Protein AF-A0A6M3IZA7-F1 (afdb_monomer_lite)

Foldseek 3Di:
DQDDPVQLVQFVQCPPCCQCCVDPVRRNHRPLRRPKDWAKKWKAFQPFDLQEPVRTDIDIDIPRGDDDDRMDIGNDRPPNHPPPPPPD

pLDDT: mean 78.23, std 13.2, range [48.28, 95.06]

Secondary structure (DSSP, 8-state):
-BPPGGGGGGBGGGGGGTTTT--TT---S-HHHHT-BEEEEEEEETTS-TT-GGG-EEEEEETTB---SSEEEESS--GGGS------

Organism: NCBI:txid1070528

Structure (mmCIF, N/CA/C/O backbone):
data_AF-A0A6M3IZA7-F1
#
_entry.id   AF-A0A6M3IZA7-F1
#
loop_
_atom_site.group_PDB
_atom_site.id
_atom_site.type_symbol
_atom_site.label_atom_id
_atom_site.label_alt_id
_atom_site.label_comp_id
_atom_site.label_asym_id
_atom_site.label_entity_id
_atom_site.label_seq_id
_atom_site.pdbx_PDB_ins_code
_atom_site.Cartn_x
_atom_site.Cartn_y
_atom_site.Cartn_z
_atom_site.occupancy
_atom_site.B_iso_or_equiv
_atom_site.auth_seq_id
_atom_site.auth_comp_id
_atom_site.auth_asym_id
_atom_site.auth_atom_id
_atom_site.pdbx_PDB_model_num
ATOM 1 N N . MET A 1 1 ? -2.473 -15.096 4.847 1.00 56.09 1 MET A N 1
ATOM 2 C CA . MET A 1 1 ? -2.342 -14.627 6.246 1.00 56.09 1 MET A CA 1
ATOM 3 C C . MET A 1 1 ? -3.398 -13.567 6.510 1.00 56.09 1 MET A C 1
ATOM 5 O O . MET A 1 1 ? -3.579 -12.700 5.659 1.00 56.09 1 MET A O 1
ATOM 9 N N . ARG A 1 2 ? -4.104 -13.680 7.640 1.00 64.88 2 ARG A N 1
ATOM 10 C CA . ARG A 1 2 ? -5.076 -12.686 8.121 1.00 64.88 2 ARG A CA 1
ATOM 11 C C . ARG A 1 2 ? -4.323 -11.454 8.650 1.00 64.88 2 ARG A C 1
ATOM 13 O O . ARG A 1 2 ? -3.176 -11.586 9.077 1.00 64.88 2 ARG A O 1
ATOM 20 N N . MET A 1 3 ? -4.929 -10.276 8.548 1.00 71.88 3 MET A N 1
ATOM 21 C CA . MET A 1 3 ? -4.331 -8.999 8.958 1.00 71.88 3 MET A CA 1
ATOM 22 C C . MET A 1 3 ? -4.108 -8.912 10.475 1.00 71.88 3 MET A C 1
ATOM 24 O O . MET A 1 3 ? -4.859 -9.509 11.244 1.00 71.88 3 MET A O 1
ATOM 28 N N . LYS A 1 4 ? -3.096 -8.144 10.902 1.00 73.44 4 LYS A N 1
ATOM 29 C CA . LYS A 1 4 ? -2.851 -7.816 12.318 1.00 73.44 4 LYS A CA 1
ATOM 30 C C . LYS A 1 4 ? -3.573 -6.529 12.717 1.00 73.44 4 LYS A C 1
ATOM 32 O O . LYS A 1 4 ? -3.770 -5.636 11.898 1.00 73.44 4 LYS A O 1
ATOM 37 N N . GLU A 1 5 ? -3.919 -6.411 13.993 1.00 71.50 5 GLU A N 1
ATOM 38 C CA . GLU A 1 5 ? -4.703 -5.298 14.546 1.00 71.50 5 GLU A CA 1
ATOM 39 C C . GLU A 1 5 ? -4.051 -3.917 14.353 1.00 71.50 5 GLU A C 1
ATOM 41 O O . GLU A 1 5 ? -4.717 -2.960 13.965 1.00 71.50 5 GLU A O 1
ATOM 46 N N . ASN A 1 6 ? -2.725 -3.827 14.469 1.00 73.62 6 ASN A N 1
ATOM 47 C CA . ASN A 1 6 ? -1.966 -2.594 14.225 1.00 73.62 6 ASN A CA 1
ATOM 48 C C . ASN A 1 6 ? -1.966 -2.118 12.754 1.00 73.62 6 ASN A C 1
ATOM 50 O O . ASN A 1 6 ? -1.453 -1.040 12.446 1.00 73.62 6 ASN A O 1
ATOM 54 N N . GLN A 1 7 ? -2.534 -2.901 11.834 1.00 74.19 7 GLN A N 1
ATOM 55 C CA . GLN A 1 7 ? -2.639 -2.565 10.415 1.00 74.19 7 GLN A CA 1
ATOM 56 C C . GLN A 1 7 ? -4.013 -1.986 10.036 1.00 74.19 7 GLN A C 1
ATOM 58 O O . GLN A 1 7 ? -4.183 -1.571 8.888 1.00 74.19 7 GLN A O 1
ATOM 63 N N . LYS A 1 8 ? -4.970 -1.918 10.978 1.00 72.69 8 LYS A N 1
ATOM 64 C CA . LYS A 1 8 ? -6.316 -1.341 10.777 1.00 72.69 8 LYS A CA 1
ATOM 65 C C . LYS A 1 8 ? -6.265 0.088 10.216 1.00 72.69 8 LYS A C 1
ATOM 67 O O . LYS A 1 8 ? -7.026 0.426 9.316 1.00 72.69 8 LYS A O 1
ATOM 72 N N . GLN A 1 9 ? -5.310 0.892 10.685 1.00 73.12 9 GLN A N 1
ATOM 73 C CA . GLN A 1 9 ? -5.094 2.285 10.264 1.00 73.12 9 GLN A CA 1
ATOM 74 C C . GLN A 1 9 ? -4.802 2.467 8.767 1.00 73.12 9 GLN A C 1
ATOM 76 O O . GLN A 1 9 ? -5.004 3.549 8.224 1.00 73.12 9 GLN A O 1
ATOM 81 N N . TYR A 1 10 ? -4.327 1.423 8.082 1.00 77.44 10 TYR A N 1
ATOM 82 C CA . TYR A 1 10 ? -3.971 1.521 6.671 1.00 77.44 10 TYR A CA 1
ATOM 83 C C . TYR A 1 10 ? -5.156 1.338 5.730 1.00 77.44 10 TYR A C 1
ATOM 85 O O . TYR A 1 10 ? -4.954 1.363 4.521 1.00 77.44 10 TYR A O 1
ATOM 93 N N . CYS A 1 11 ? -6.363 1.128 6.250 1.00 77.94 11 CYS A N 1
ATOM 94 C CA . CYS A 1 11 ? -7.549 0.903 5.444 1.00 77.94 11 CYS A CA 1
ATOM 95 C C . CYS A 1 11 ? -8.510 2.082 5.594 1.00 77.94 11 CYS A C 1
ATOM 97 O O . CYS A 1 11 ? -9.125 2.261 6.639 1.00 77.94 11 CYS A O 1
ATOM 99 N N . ALA A 1 12 ? -8.622 2.915 4.550 1.00 61.62 12 ALA A N 1
ATOM 100 C CA . ALA A 1 12 ? -9.303 4.217 4.610 1.00 61.62 12 ALA A CA 1
ATOM 101 C C . ALA A 1 12 ? -10.802 4.156 4.958 1.00 61.62 12 ALA A C 1
ATOM 103 O O . ALA A 1 12 ? -11.346 5.154 5.422 1.00 61.62 12 ALA A O 1
ATOM 104 N N . GLY A 1 13 ? -11.455 2.996 4.813 1.00 58.00 13 GLY A N 1
ATOM 105 C CA . GLY A 1 13 ? -12.826 2.769 5.297 1.00 58.00 13 GLY A CA 1
ATOM 106 C C . GLY A 1 13 ? -12.946 2.656 6.822 1.00 58.00 13 GLY A C 1
ATOM 107 O O . GLY A 1 13 ? -14.048 2.619 7.354 1.00 58.00 13 GLY A O 1
ATOM 108 N N . CYS A 1 14 ? -11.816 2.614 7.528 1.00 62.31 14 CYS A N 1
ATOM 109 C CA . CYS A 1 14 ? -11.724 2.498 8.979 1.00 62.31 14 CYS A CA 1
ATOM 110 C C . CYS A 1 14 ? -11.227 3.809 9.619 1.00 62.31 14 CYS A C 1
ATOM 112 O O . CYS A 1 14 ? -10.652 3.790 10.710 1.00 62.31 14 CYS A O 1
ATOM 114 N N . ARG A 1 15 ? -11.372 4.945 8.914 1.00 52.44 15 ARG A N 1
ATOM 115 C CA . ARG A 1 15 ? -10.959 6.266 9.407 1.00 52.44 15 ARG A CA 1
ATOM 116 C C . ARG A 1 15 ? -11.639 6.543 10.758 1.00 52.44 15 ARG A C 1
ATOM 118 O O . ARG A 1 15 ? -12.852 6.429 10.869 1.00 52.44 15 ARG A O 1
ATOM 125 N N . GLN A 1 16 ? -10.828 6.937 11.743 1.00 53.34 16 GLN A N 1
ATOM 126 C CA . GLN A 1 16 ? -11.244 7.471 13.051 1.00 53.34 16 GLN A CA 1
ATOM 127 C C . GLN A 1 16 ? -11.875 6.493 14.051 1.00 53.34 16 GLN A C 1
ATOM 129 O O . GLN A 1 16 ? -12.702 6.915 14.847 1.00 53.34 16 GLN A O 1
ATOM 134 N N . ASP A 1 17 ? -11.509 5.209 14.041 1.00 56.03 17 ASP A N 1
ATOM 135 C CA . ASP A 1 17 ? 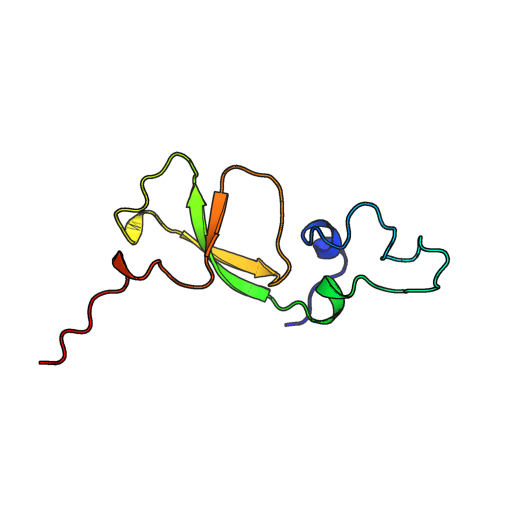-11.961 4.233 15.059 1.00 56.03 17 ASP A CA 1
ATOM 136 C C . ASP A 1 17 ? -13.486 3.989 15.104 1.00 56.03 17 ASP A C 1
ATOM 138 O O . ASP A 1 17 ? -13.953 3.073 15.772 1.00 56.03 17 ASP A O 1
ATOM 142 N N . TYR A 1 18 ? -14.271 4.735 14.316 1.00 62.75 18 TYR A N 1
ATOM 143 C CA . TYR A 1 18 ? -15.727 4.662 14.270 1.00 62.75 18 TYR A CA 1
ATOM 144 C C . TYR A 1 18 ? -16.183 3.218 14.056 1.00 62.75 18 TYR A C 1
ATOM 146 O O . TYR A 1 18 ? -16.881 2.647 14.883 1.00 62.75 18 TYR A O 1
ATOM 154 N N . TYR A 1 19 ? -15.687 2.549 13.015 1.00 65.12 19 TYR A N 1
ATOM 155 C CA . TYR A 1 19 ? -16.010 1.140 12.753 1.00 65.12 19 TYR A CA 1
ATOM 156 C C . TYR A 1 19 ? -15.157 0.129 13.542 1.00 65.12 19 TYR A C 1
ATOM 158 O O . TYR A 1 19 ? -15.289 -1.073 13.336 1.00 65.12 19 TYR A O 1
ATOM 166 N N . ASN A 1 20 ? -14.295 0.592 14.444 1.00 60.44 20 ASN A N 1
ATOM 167 C CA . ASN A 1 20 ? -13.472 -0.223 15.334 1.00 60.44 20 ASN A CA 1
ATOM 168 C C . ASN A 1 20 ? -13.904 0.040 16.790 1.00 60.44 20 ASN A C 1
ATOM 170 O O . ASN A 1 20 ? -13.123 0.527 17.592 1.00 60.44 20 ASN A O 1
ATOM 174 N N . HIS A 1 21 ? -15.146 -0.316 17.132 1.00 62.62 21 HIS A N 1
ATOM 175 C CA . HIS A 1 21 ? -15.742 -0.199 18.479 1.00 62.62 21 HIS A CA 1
ATOM 176 C C . HIS A 1 21 ? -16.311 1.173 18.890 1.00 62.62 21 HIS A C 1
ATOM 178 O O . HIS A 1 21 ? -16.973 1.232 19.924 1.00 62.62 21 HIS A O 1
ATOM 184 N N . ALA A 1 22 ? -16.158 2.236 18.092 1.00 63.69 22 ALA A N 1
ATOM 185 C CA . ALA A 1 22 ? -16.657 3.578 18.429 1.00 63.69 22 ALA A CA 1
ATOM 186 C C . ALA A 1 22 ? -17.916 4.022 17.644 1.00 63.69 22 ALA A C 1
ATOM 188 O O . ALA A 1 22 ? -18.164 5.220 17.505 1.00 63.69 22 ALA A O 1
ATOM 189 N N . ASN A 1 23 ? -18.722 3.085 17.123 1.00 70.81 23 ASN A N 1
ATOM 190 C CA . ASN A 1 23 ? -19.973 3.399 16.418 1.00 70.81 23 ASN A CA 1
ATOM 191 C C . ASN A 1 23 ? -21.214 3.004 17.240 1.00 70.81 23 ASN A C 1
ATOM 193 O O . ASN A 1 23 ? -21.217 1.945 17.875 1.00 70.81 23 ASN A O 1
ATOM 197 N N . PRO A 1 24 ? -22.296 3.805 17.193 1.00 73.31 24 PRO A N 1
ATOM 198 C CA . PRO A 1 24 ? -23.552 3.509 17.886 1.00 73.31 24 PRO A CA 1
ATOM 199 C C . PRO A 1 24 ? -24.311 2.289 17.327 1.00 73.31 24 PRO A C 1
ATOM 201 O O . PRO A 1 24 ? -25.252 1.818 17.955 1.00 73.31 24 PRO A O 1
ATOM 204 N N . GLN A 1 25 ? -23.917 1.755 16.168 1.00 76.38 25 GLN A N 1
ATOM 205 C CA . GLN A 1 25 ? -24.540 0.603 15.506 1.00 76.38 25 GLN A CA 1
ATOM 206 C C . GLN A 1 25 ? -24.007 -0.754 16.013 1.00 76.38 25 GLN A C 1
ATOM 208 O O . GLN A 1 25 ? -24.463 -1.800 15.551 1.00 76.38 25 GLN A O 1
ATOM 213 N N . GLY A 1 26 ? -23.040 -0.770 16.941 1.00 69.56 26 GLY A N 1
ATOM 214 C CA . GLY A 1 26 ? -22.491 -1.999 17.532 1.00 69.56 26 GLY A CA 1
ATOM 215 C C . GLY A 1 26 ? -21.553 -2.797 16.615 1.00 69.56 26 GLY A C 1
ATOM 216 O O . GLY A 1 26 ? -21.252 -3.963 16.890 1.00 69.56 26 GLY A O 1
ATOM 217 N N . VAL A 1 27 ? -21.066 -2.200 15.523 1.00 71.25 27 VAL A N 1
ATOM 218 C CA . VAL A 1 27 ? -20.127 -2.850 14.598 1.00 71.25 27 VAL A CA 1
ATOM 219 C C . VAL A 1 27 ? -18.749 -2.942 15.258 1.00 71.25 27 VAL A C 1
ATOM 221 O O . VAL A 1 27 ? -18.108 -1.932 15.544 1.00 71.25 27 VAL A O 1
ATOM 224 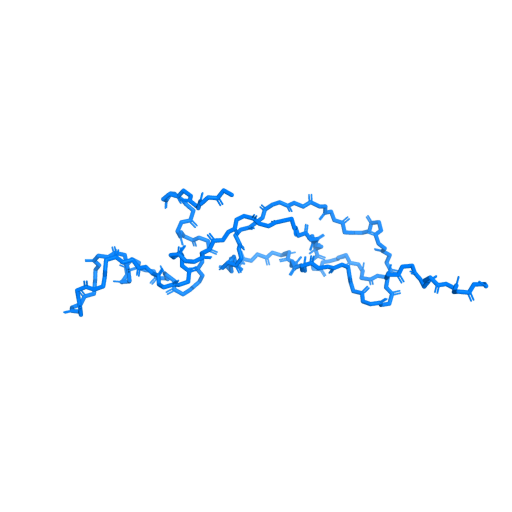N N . LYS A 1 28 ? -18.285 -4.171 15.508 1.00 67.88 28 LYS A N 1
ATOM 225 C CA . LYS A 1 28 ? -17.015 -4.438 16.208 1.00 67.88 28 LYS A CA 1
ATOM 226 C C . LYS A 1 28 ? -15.775 -4.216 15.343 1.00 67.88 28 LYS A C 1
ATOM 228 O O . LYS A 1 28 ? -14.692 -4.023 15.879 1.00 67.88 28 LYS A O 1
ATOM 233 N N . GLU A 1 29 ? -15.905 -4.302 14.024 1.00 70.50 29 GLU A N 1
ATOM 234 C CA . GLU A 1 29 ? -14.765 -4.225 13.116 1.00 70.50 29 GLU A CA 1
ATOM 235 C C . GLU A 1 29 ? -15.137 -3.609 11.768 1.00 70.50 29 GLU A C 1
ATOM 237 O O . GLU A 1 29 ? -16.219 -3.831 11.220 1.00 70.50 29 GLU A O 1
ATOM 242 N N . CYS A 1 30 ? -14.187 -2.875 11.200 1.00 73.50 30 CYS A N 1
ATOM 243 C CA . CYS A 1 30 ? -14.288 -2.330 9.860 1.00 73.50 30 CYS A CA 1
ATOM 244 C C . CYS A 1 30 ? -14.469 -3.447 8.820 1.00 73.50 30 CYS A C 1
ATOM 246 O O . CYS A 1 30 ? -13.630 -4.345 8.705 1.00 73.50 30 CYS A O 1
ATOM 248 N N . TRP A 1 31 ? -15.529 -3.369 8.009 1.00 72.00 31 TRP A N 1
ATOM 249 C CA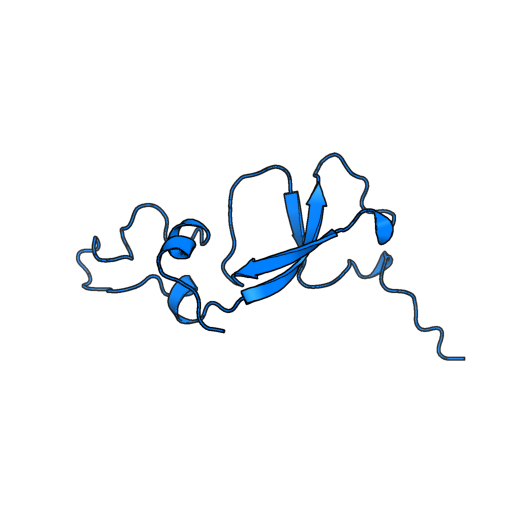 . TRP A 1 31 ? -15.851 -4.396 7.006 1.00 72.00 31 TRP A CA 1
ATOM 250 C C . TRP A 1 31 ? -14.712 -4.629 6.013 1.00 72.00 31 TRP A C 1
ATOM 252 O O . TRP A 1 31 ? -14.354 -5.768 5.727 1.00 72.00 31 TRP A O 1
ATOM 262 N N . HIS A 1 32 ? -14.054 -3.556 5.569 1.00 73.62 32 HIS A N 1
ATOM 263 C CA . HIS A 1 32 ? -12.897 -3.669 4.686 1.00 73.62 32 HIS A CA 1
ATOM 264 C C . HIS A 1 32 ? -11.688 -4.351 5.341 1.00 73.62 32 HIS A C 1
ATOM 266 O O . HIS A 1 32 ? -10.874 -4.912 4.615 1.00 73.62 32 HIS A O 1
ATOM 272 N N . PHE A 1 33 ? -11.556 -4.317 6.672 1.00 77.38 33 PHE A N 1
ATOM 273 C CA . PHE A 1 33 ? -10.475 -4.989 7.401 1.00 77.38 33 PHE A CA 1
ATOM 274 C C . PHE A 1 33 ? -10.768 -6.477 7.632 1.00 77.38 33 PHE A C 1
ATOM 276 O O . PHE A 1 33 ? -9.855 -7.296 7.508 1.00 77.38 33 PHE A O 1
ATOM 283 N N . LYS A 1 34 ? -12.026 -6.836 7.917 1.00 76.81 34 LYS A N 1
ATOM 284 C CA . LYS A 1 34 ? -12.452 -8.220 8.192 1.00 76.81 34 LYS A CA 1
ATOM 285 C C . LYS A 1 34 ? -12.028 -9.197 7.092 1.00 76.81 34 LYS A C 1
ATOM 287 O O . LYS A 1 34 ? -11.480 -10.262 7.386 1.00 76.81 34 LYS A O 1
ATOM 292 N N . ASP A 1 35 ? -12.222 -8.789 5.839 1.00 78.44 35 ASP A N 1
ATOM 293 C CA . ASP A 1 35 ? -11.912 -9.593 4.650 1.00 78.44 35 ASP A CA 1
ATOM 294 C C . ASP A 1 35 ? -10.539 -9.271 4.041 1.00 78.44 35 ASP A C 1
ATOM 296 O O . ASP A 1 35 ? -10.148 -9.831 3.007 1.00 78.44 35 ASP A O 1
ATOM 300 N N . ALA A 1 36 ? -9.777 -8.369 4.666 1.00 81.44 36 ALA A N 1
ATOM 301 C CA . ALA A 1 36 ? -8.494 -7.955 4.138 1.00 81.44 36 ALA A CA 1
ATOM 302 C C . ALA A 1 36 ? -7.455 -9.070 4.209 1.00 81.44 36 ALA A C 1
ATOM 304 O O . ALA A 1 36 ? -7.310 -9.799 5.195 1.00 81.44 36 ALA A O 1
ATOM 305 N N . LYS A 1 37 ? -6.666 -9.162 3.141 1.00 86.06 37 LYS A N 1
ATOM 306 C CA . LYS A 1 37 ? -5.546 -10.095 3.028 1.00 86.06 37 LYS A CA 1
ATOM 307 C C . LYS A 1 37 ? -4.293 -9.318 2.669 1.00 86.06 37 LYS A C 1
ATOM 309 O O . LYS A 1 37 ? -4.357 -8.320 1.955 1.00 86.06 37 LYS A O 1
ATOM 314 N N . ILE A 1 38 ? -3.144 -9.801 3.129 1.00 87.50 38 ILE A N 1
ATOM 315 C CA . ILE A 1 38 ? -1.858 -9.309 2.637 1.00 87.50 38 ILE A CA 1
ATOM 316 C C . ILE A 1 38 ? -1.638 -9.864 1.232 1.00 87.50 38 ILE A C 1
ATOM 318 O O . ILE A 1 38 ? -1.584 -11.083 1.052 1.00 87.50 38 ILE A O 1
ATOM 322 N N . VAL A 1 39 ? -1.486 -8.971 0.259 1.00 89.12 39 VAL A N 1
ATOM 323 C CA . VAL A 1 39 ? -1.191 -9.303 -1.138 1.00 89.12 39 VAL A CA 1
ATOM 324 C C . VAL A 1 39 ? 0.123 -8.662 -1.567 1.00 89.12 39 VAL A C 1
ATOM 326 O O . VAL A 1 39 ? 0.532 -7.625 -1.036 1.00 89.12 39 VAL A O 1
ATOM 329 N N . ALA A 1 40 ? 0.809 -9.306 -2.510 1.00 92.06 40 ALA A N 1
ATOM 330 C CA . ALA A 1 40 ? 1.927 -8.684 -3.201 1.00 92.06 40 ALA A CA 1
ATOM 331 C C . ALA A 1 40 ? 1.384 -7.611 -4.155 1.00 92.06 40 ALA A C 1
ATOM 333 O O . ALA A 1 40 ? 0.404 -7.850 -4.858 1.00 92.06 40 ALA A O 1
ATOM 334 N N . VAL A 1 41 ? 2.011 -6.441 -4.155 1.00 92.44 41 VAL A N 1
ATOM 335 C CA . VAL A 1 41 ? 1.647 -5.296 -4.995 1.00 92.44 41 VAL A CA 1
ATOM 336 C C . VAL A 1 41 ? 2.898 -4.677 -5.607 1.00 92.44 41 VAL A C 1
ATOM 338 O O . VAL A 1 41 ? 4.004 -4.824 -5.076 1.00 92.44 41 VAL A O 1
ATOM 341 N N . TYR A 1 42 ? 2.704 -3.959 -6.706 1.00 93.69 42 TYR A N 1
ATOM 342 C CA . TYR A 1 42 ? 3.714 -3.144 -7.369 1.00 93.69 42 TYR A CA 1
ATOM 343 C C . TYR A 1 42 ? 3.531 -1.687 -6.947 1.00 93.69 42 TYR A C 1
ATOM 345 O O . TYR A 1 42 ? 2.478 -1.103 -7.193 1.00 93.69 42 TYR A O 1
ATOM 353 N N . GLY A 1 43 ? 4.528 -1.119 -6.274 1.00 93.50 43 GLY A N 1
ATOM 354 C CA . GLY A 1 43 ? 4.566 0.286 -5.879 1.00 93.50 43 GLY A CA 1
ATOM 355 C C . GLY A 1 43 ? 5.380 1.125 -6.860 1.00 93.50 43 GLY A C 1
ATOM 356 O O . GLY A 1 43 ? 6.373 0.641 -7.400 1.00 93.50 43 GLY A O 1
ATOM 357 N N . ILE A 1 44 ? 4.980 2.378 -7.062 1.00 95.06 44 ILE A N 1
ATOM 358 C CA . ILE A 1 44 ? 5.727 3.375 -7.839 1.00 95.06 44 ILE A CA 1
ATOM 359 C C . ILE A 1 44 ? 5.564 4.766 -7.218 1.00 95.06 44 ILE A C 1
ATOM 361 O O . ILE A 1 44 ? 4.474 5.130 -6.773 1.00 95.06 44 ILE A O 1
ATOM 365 N N . GLY A 1 45 ? 6.652 5.534 -7.150 1.00 94.31 45 GLY A N 1
ATOM 366 C CA . GLY A 1 45 ? 6.617 6.919 -6.673 1.00 94.31 45 GLY A CA 1
ATOM 367 C C . GLY A 1 45 ? 5.938 7.842 -7.686 1.00 94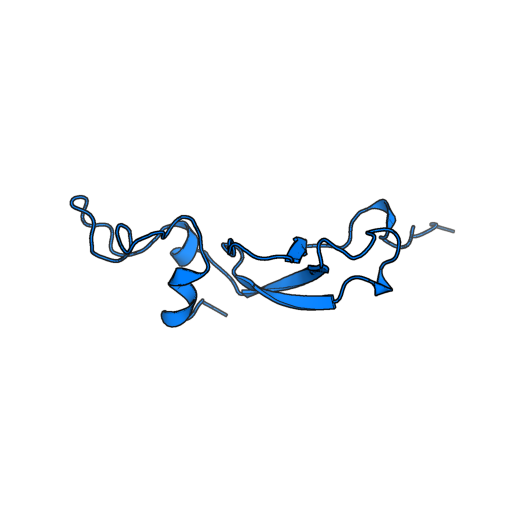.31 45 GLY A C 1
ATOM 368 O O . GLY A 1 45 ? 6.106 7.656 -8.886 1.00 94.31 45 GLY A O 1
ATOM 369 N N . TRP A 1 46 ? 5.199 8.854 -7.230 1.00 90.50 46 TRP A N 1
ATOM 370 C CA . TRP A 1 46 ? 4.491 9.794 -8.119 1.00 90.50 46 TRP A CA 1
ATOM 371 C C . TRP A 1 46 ? 5.419 10.587 -9.051 1.00 90.50 46 TRP A C 1
ATOM 373 O O . TRP A 1 46 ? 5.004 10.998 -10.127 1.00 90.50 46 TRP A O 1
ATOM 383 N N . TRP A 1 47 ? 6.675 10.780 -8.646 1.00 91.81 47 TRP A N 1
ATOM 384 C CA . TRP A 1 47 ? 7.725 11.441 -9.429 1.00 91.81 47 TRP A CA 1
ATOM 385 C C . TRP A 1 47 ? 8.441 10.507 -10.414 1.00 91.81 47 TRP A C 1
ATOM 387 O O . TRP A 1 47 ? 9.350 10.944 -11.117 1.00 91.81 47 TRP A O 1
ATOM 397 N N . VAL A 1 48 ? 8.095 9.217 -10.442 1.00 94.38 48 VAL A N 1
ATOM 398 C CA . VAL A 1 48 ? 8.749 8.229 -11.301 1.00 94.38 48 VAL A CA 1
ATOM 399 C C . VAL A 1 48 ? 7.864 7.960 -12.523 1.00 94.38 48 VAL A C 1
ATOM 401 O O . VAL A 1 48 ? 6.675 7.673 -12.356 1.00 94.38 48 VAL A O 1
ATOM 404 N N . PRO A 1 49 ? 8.408 8.018 -13.752 1.00 92.06 49 PR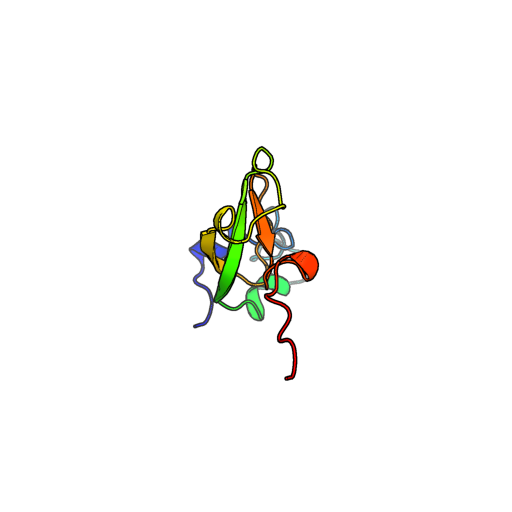O A N 1
ATOM 405 C CA . PRO A 1 49 ? 7.627 7.718 -14.943 1.00 92.06 49 PRO A CA 1
ATOM 406 C C . PRO A 1 49 ? 7.154 6.257 -14.952 1.00 92.06 49 PRO A C 1
ATOM 408 O O . PRO A 1 49 ? 7.873 5.343 -14.548 1.00 92.06 49 PRO A O 1
ATOM 411 N N . GLN A 1 50 ? 5.929 6.019 -15.430 1.00 92.06 50 GLN A N 1
ATOM 412 C CA . GLN A 1 50 ? 5.331 4.678 -15.516 1.00 92.06 50 GLN A CA 1
ATOM 413 C C . GLN A 1 50 ? 5.635 3.987 -16.858 1.00 92.06 50 GLN A C 1
ATOM 415 O O . GLN A 1 50 ? 4.778 3.312 -17.423 1.00 92.06 50 GLN A O 1
ATOM 420 N N . ASP A 1 51 ? 6.830 4.188 -17.408 1.00 91.38 51 ASP A N 1
ATOM 421 C CA . ASP A 1 51 ? 7.236 3.735 -18.746 1.00 91.38 51 ASP A CA 1
ATOM 422 C C . ASP A 1 51 ? 7.990 2.396 -18.738 1.00 91.38 51 ASP A C 1
ATOM 424 O O . ASP A 1 51 ? 8.063 1.716 -19.761 1.00 91.38 51 ASP A O 1
ATOM 428 N N . LYS A 1 52 ? 8.546 1.992 -17.588 1.00 89.75 52 LYS A N 1
ATOM 429 C CA . LYS A 1 52 ? 9.348 0.768 -17.453 1.00 89.75 52 LYS A CA 1
ATOM 430 C C . LYS A 1 52 ? 8.934 -0.046 -16.238 1.00 89.75 52 LYS A C 1
ATOM 432 O O . LYS A 1 52 ? 8.746 0.487 -15.148 1.00 89.75 52 LYS A O 1
ATOM 437 N N . ALA A 1 53 ? 8.898 -1.370 -16.391 1.00 89.81 53 ALA A N 1
ATOM 438 C CA . ALA A 1 53 ? 8.630 -2.289 -15.283 1.00 89.81 53 ALA A CA 1
ATOM 439 C C . ALA A 1 53 ? 9.676 -2.184 -14.153 1.00 89.81 53 ALA A C 1
ATOM 441 O O . ALA A 1 53 ? 9.341 -2.402 -12.993 1.00 89.81 53 ALA A O 1
ATOM 442 N N . SER A 1 54 ? 10.920 -1.803 -14.474 1.00 91.62 54 SER A N 1
ATOM 443 C CA . SER A 1 54 ? 12.001 -1.586 -13.499 1.00 91.62 54 SER A CA 1
ATOM 444 C C . SER A 1 54 ? 11.741 -0.428 -12.533 1.00 91.62 54 SER A C 1
ATOM 446 O O . SER A 1 54 ? 12.349 -0.382 -11.470 1.00 91.62 54 SER A O 1
ATOM 448 N N . ASN A 1 55 ? 10.843 0.495 -12.885 1.00 94.19 55 ASN A N 1
ATOM 449 C CA . ASN A 1 55 ? 10.488 1.634 -12.038 1.00 94.19 55 ASN A CA 1
ATOM 450 C C . ASN A 1 55 ? 9.532 1.236 -10.901 1.00 94.19 55 ASN A C 1
ATOM 452 O O . ASN A 1 55 ? 9.309 2.012 -9.972 1.00 94.19 55 ASN A O 1
ATOM 456 N N . PHE A 1 56 ? 8.966 0.029 -10.971 1.00 94.38 56 PHE A N 1
ATOM 457 C CA . PHE A 1 56 ? 8.077 -0.512 -9.958 1.00 94.38 56 PHE A CA 1
ATOM 458 C C . PHE A 1 56 ? 8.859 -1.391 -8.983 1.00 94.38 56 PHE A C 1
ATOM 460 O O . PHE A 1 56 ? 9.645 -2.250 -9.383 1.00 94.38 56 PHE A O 1
ATOM 467 N N . PHE A 1 57 ? 8.574 -1.253 -7.692 1.00 93.62 57 PHE A N 1
ATOM 468 C CA . PHE A 1 57 ? 9.109 -2.131 -6.653 1.00 93.62 57 PHE A CA 1
ATOM 469 C C . PHE A 1 57 ? 8.018 -3.053 -6.108 1.00 93.62 57 PHE A C 1
ATOM 471 O O . PHE A 1 57 ? 6.854 -2.672 -5.977 1.00 93.62 57 PHE A O 1
ATOM 478 N N . LYS A 1 58 ? 8.383 -4.290 -5.763 1.00 93.56 58 LYS A N 1
ATOM 479 C CA . LYS A 1 58 ? 7.448 -5.247 -5.158 1.00 93.56 58 LYS A CA 1
ATOM 480 C C . LYS A 1 58 ? 7.380 -5.028 -3.654 1.00 93.56 58 LYS A C 1
ATOM 482 O O . LYS A 1 58 ? 8.404 -4.969 -2.980 1.00 93.56 58 LYS A O 1
ATOM 487 N N . THR A 1 59 ? 6.173 -4.959 -3.111 1.00 91.75 59 THR A N 1
ATOM 488 C CA . THR A 1 59 ? 5.951 -4.884 -1.663 1.00 91.75 59 THR A CA 1
ATOM 489 C C . THR A 1 59 ? 4.686 -5.640 -1.262 1.00 91.75 59 THR A C 1
ATOM 491 O O . THR A 1 59 ? 3.962 -6.158 -2.111 1.00 91.75 59 THR A O 1
ATOM 494 N N . LYS A 1 60 ? 4.430 -5.757 0.042 1.00 90.75 60 LYS A N 1
ATOM 495 C CA . LYS A 1 60 ? 3.248 -6.421 0.602 1.00 90.75 60 LYS A CA 1
ATOM 496 C C . LYS A 1 60 ? 2.353 -5.385 1.268 1.00 90.75 60 LYS A C 1
ATOM 498 O O . LYS A 1 60 ? 2.807 -4.657 2.150 1.00 90.75 60 LYS A O 1
ATOM 503 N N . LYS A 1 61 ? 1.081 -5.334 0.874 1.00 87.69 61 LYS A N 1
ATOM 504 C CA . LYS A 1 61 ? 0.085 -4.411 1.439 1.00 87.69 61 LYS A CA 1
ATOM 505 C C . LYS A 1 61 ? -1.251 -5.130 1.663 1.00 87.69 61 LYS A C 1
ATOM 507 O O . LYS A 1 61 ? -1.521 -6.124 0.984 1.00 87.69 61 LYS A O 1
ATOM 512 N N . PRO A 1 62 ? -2.083 -4.669 2.614 1.00 86.69 62 PRO A N 1
ATOM 513 C CA . PRO A 1 62 ? -3.465 -5.122 2.698 1.00 86.69 62 PRO A CA 1
ATOM 514 C C . PRO A 1 62 ? -4.224 -4.858 1.399 1.00 86.69 62 PRO A C 1
ATOM 516 O O . PRO A 1 62 ? -4.025 -3.828 0.762 1.00 86.69 62 PRO A O 1
ATOM 519 N N . THR A 1 63 ? -5.184 -5.714 1.062 1.00 85.19 63 THR A N 1
ATOM 520 C CA . THR A 1 63 ? -6.147 -5.438 -0.018 1.00 85.19 63 THR A CA 1
ATOM 521 C C . THR A 1 63 ? -6.972 -4.177 0.228 1.00 85.19 63 THR A C 1
ATOM 523 O O . THR A 1 63 ? -7.383 -3.538 -0.735 1.00 85.19 63 THR A O 1
ATOM 526 N N . CYS A 1 64 ? -7.191 -3.807 1.492 1.00 81.25 64 CYS A N 1
ATOM 527 C CA . CYS A 1 64 ? -7.863 -2.570 1.876 1.00 81.25 64 CYS A CA 1
ATOM 528 C C . CYS A 1 64 ? -6.926 -1.359 1.993 1.00 81.25 64 CYS A C 1
ATOM 530 O O . CYS A 1 64 ? -7.377 -0.303 2.428 1.00 81.25 64 CYS A O 1
ATOM 532 N N . TYR A 1 65 ? -5.643 -1.497 1.630 1.00 83.69 65 TYR A N 1
ATOM 533 C CA . TYR A 1 65 ? -4.656 -0.433 1.786 1.00 83.69 65 TYR A CA 1
ATOM 534 C C . TYR A 1 65 ? -5.078 0.845 1.057 1.00 83.69 65 TYR A C 1
ATOM 536 O O . TYR A 1 65 ? -5.223 0.867 -0.162 1.00 83.69 65 TYR A O 1
ATOM 544 N N . SER A 1 66 ? -5.224 1.920 1.817 1.00 77.50 66 SER A N 1
ATOM 545 C CA . SER A 1 66 ? -5.476 3.266 1.338 1.00 77.50 66 SER A CA 1
ATOM 546 C C . SER A 1 66 ? -4.878 4.218 2.366 1.00 77.50 66 SER A C 1
ATOM 548 O O . SER A 1 66 ? -5.419 4.438 3.448 1.00 77.50 66 SER A O 1
ATOM 550 N N . SER A 1 67 ? -3.680 4.698 2.055 1.00 71.94 67 SER A N 1
ATOM 551 C CA . SER A 1 67 ? -2.912 5.608 2.893 1.00 71.94 67 SER A CA 1
ATOM 552 C C . SER A 1 67 ? -2.505 6.796 2.029 1.00 71.94 67 SER A C 1
ATOM 554 O O . SER A 1 67 ? -2.067 6.579 0.896 1.00 71.94 67 SER A O 1
ATOM 556 N N . PRO A 1 68 ? -2.659 8.034 2.527 1.00 72.62 68 PRO A N 1
ATOM 557 C CA . PRO A 1 68 ? -2.117 9.195 1.841 1.00 72.62 68 PRO A CA 1
ATOM 558 C C . PRO A 1 68 ? -0.590 9.078 1.777 1.00 72.62 6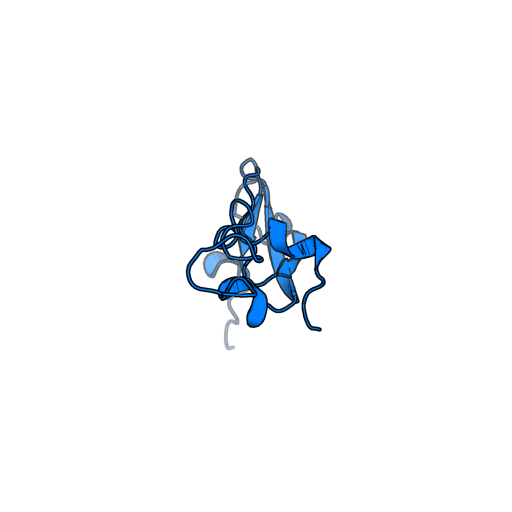8 PRO A C 1
ATOM 560 O O . PRO A 1 68 ? 0.050 8.666 2.744 1.00 72.62 68 PRO A O 1
ATOM 563 N N . GLY A 1 69 ? -0.008 9.420 0.634 1.00 81.88 69 GLY A N 1
ATOM 564 C CA . GLY A 1 69 ? 1.433 9.371 0.424 1.00 81.88 69 GLY A CA 1
ATOM 565 C C . GLY A 1 69 ? 1.782 9.422 -1.054 1.00 81.88 69 GLY A C 1
ATOM 566 O O . GLY A 1 69 ? 0.911 9.339 -1.913 1.00 81.88 69 GLY A O 1
ATOM 567 N N . SER A 1 70 ? 3.071 9.522 -1.349 1.00 87.50 70 SER A N 1
ATOM 568 C CA . SER A 1 70 ? 3.563 9.790 -2.702 1.00 87.50 70 SER A CA 1
ATOM 569 C C . SER A 1 70 ? 3.816 8.531 -3.536 1.00 87.50 70 SER A C 1
ATOM 571 O O . SER A 1 70 ? 4.699 8.507 -4.394 1.00 87.50 70 SER A O 1
ATOM 573 N N . THR A 1 71 ? 3.106 7.443 -3.243 1.00 91.31 71 THR A N 1
ATOM 574 C CA . THR A 1 71 ? 3.285 6.148 -3.906 1.00 91.31 71 THR A CA 1
ATOM 575 C C . THR A 1 71 ? 1.940 5.614 -4.364 1.00 91.31 71 THR A C 1
ATOM 577 O O . THR A 1 71 ? 1.019 5.468 -3.561 1.00 91.31 71 THR A O 1
ATOM 580 N N . ALA A 1 72 ? 1.844 5.284 -5.647 1.00 89.88 72 ALA A N 1
ATOM 581 C CA . ALA A 1 72 ? 0.734 4.521 -6.197 1.00 89.88 72 ALA A CA 1
ATOM 582 C C . ALA A 1 72 ? 1.029 3.019 -6.082 1.00 89.88 72 ALA A C 1
ATOM 584 O O . ALA A 1 72 ? 2.174 2.591 -6.233 1.00 89.88 72 ALA A O 1
ATOM 585 N N . TYR A 1 73 ? -0.005 2.219 -5.820 1.00 90.44 73 TYR A N 1
ATOM 586 C CA . TYR A 1 73 ? 0.109 0.768 -5.674 1.00 90.44 73 TYR A CA 1
ATOM 587 C C . TYR A 1 73 ? -0.851 0.059 -6.627 1.00 90.44 73 TYR A C 1
ATOM 589 O O . TYR A 1 73 ? -2.044 0.356 -6.650 1.00 90.44 73 TYR A O 1
ATOM 597 N N . TYR A 1 74 ? -0.335 -0.923 -7.359 1.00 89.75 74 TYR A N 1
ATOM 598 C CA . TYR A 1 74 ? -1.075 -1.722 -8.329 1.00 89.75 74 TYR A CA 1
ATOM 599 C C . TYR A 1 74 ? -1.026 -3.202 -7.943 1.00 89.75 74 TYR A C 1
ATOM 601 O O . TYR A 1 74 ? -0.007 -3.700 -7.460 1.00 89.75 74 TYR A O 1
ATOM 609 N N . ARG A 1 75 ? -2.122 -3.935 -8.167 1.00 88.38 75 ARG A N 1
ATOM 610 C CA . ARG A 1 75 ? -2.160 -5.395 -7.933 1.00 88.38 75 ARG A CA 1
ATOM 611 C C . ARG A 1 75 ? -1.283 -6.157 -8.924 1.00 88.38 75 ARG A C 1
ATOM 613 O O . ARG A 1 75 ? -0.717 -7.191 -8.597 1.00 88.38 75 ARG A O 1
ATOM 620 N N . GLU A 1 76 ? -1.160 -5.613 -10.123 1.00 89.88 76 GLU A N 1
ATOM 621 C CA . GLU A 1 76 ? -0.406 -6.165 -11.238 1.00 89.88 76 GLU A CA 1
ATOM 622 C C . GLU A 1 76 ? 0.319 -5.020 -11.938 1.00 89.88 76 GLU A C 1
ATOM 624 O O . GLU A 1 76 ? -0.085 -3.865 -11.807 1.00 89.88 76 GLU A O 1
ATOM 629 N N . LEU A 1 77 ? 1.366 -5.325 -12.705 1.00 90.19 77 LEU A N 1
ATOM 630 C CA . LEU A 1 77 ? 1.964 -4.314 -13.572 1.00 90.19 77 LEU A CA 1
ATOM 631 C C . LEU A 1 77 ? 0.913 -3.786 -14.571 1.00 90.19 77 LEU A C 1
ATOM 633 O O . LEU A 1 77 ? 0.074 -4.570 -15.039 1.00 90.19 77 LEU A O 1
ATOM 637 N N . PRO A 1 78 ? 0.943 -2.486 -14.907 1.00 88.56 78 PRO A N 1
ATOM 638 C CA . PRO A 1 78 ? 0.135 -1.925 -15.985 1.00 88.56 78 PRO A CA 1
ATOM 639 C C . PRO A 1 78 ? 0.266 -2.729 -17.279 1.00 88.56 78 PRO A C 1
ATOM 641 O O . PRO A 1 78 ? 1.338 -3.255 -17.575 1.00 88.56 78 PRO A O 1
ATOM 644 N N . GLU A 1 79 ? -0.823 -2.845 -18.037 1.00 88.25 79 GLU A N 1
ATOM 645 C CA . GLU A 1 79 ? -0.894 -3.712 -19.220 1.00 88.25 79 GLU A CA 1
ATOM 646 C C . GLU A 1 79 ? 0.194 -3.409 -20.253 1.00 88.25 79 GLU A C 1
ATOM 648 O O . GLU A 1 79 ? 0.840 -4.334 -20.737 1.00 88.25 79 GLU A O 1
ATOM 653 N N . HIS A 1 80 ? 0.488 -2.130 -20.494 1.00 86.56 80 HIS A N 1
ATOM 654 C CA . HIS A 1 80 ? 1.535 -1.698 -21.424 1.00 86.56 80 HIS A CA 1
ATOM 655 C C . HIS A 1 80 ? 2.957 -2.106 -21.003 1.00 86.56 80 HIS A C 1
ATOM 657 O O . HIS A 1 80 ? 3.872 -2.051 -21.818 1.00 86.56 80 HIS A O 1
ATOM 663 N N . LEU A 1 81 ? 3.149 -2.519 -19.746 1.00 86.44 81 LEU A N 1
ATOM 664 C CA . LEU A 1 81 ? 4.419 -3.013 -19.200 1.00 86.44 81 LEU A CA 1
ATOM 665 C C . LEU A 1 81 ? 4.435 -4.529 -19.012 1.00 86.44 81 LEU A C 1
ATOM 667 O O . LEU A 1 81 ? 5.482 -5.104 -18.698 1.00 86.44 81 LEU A O 1
ATOM 671 N N . ARG A 1 82 ? 3.285 -5.195 -19.162 1.00 80.44 82 ARG A N 1
ATOM 672 C CA . ARG A 1 82 ? 3.238 -6.655 -19.173 1.00 80.44 82 ARG A CA 1
ATOM 673 C C . ARG A 1 82 ? 3.924 -7.072 -20.458 1.00 80.44 82 ARG A C 1
ATOM 675 O O . ARG A 1 82 ? 3.456 -6.728 -21.538 1.00 80.44 82 ARG A O 1
ATOM 682 N N . ALA A 1 83 ? 5.046 -7.784 -20.337 1.00 67.44 83 ALA A N 1
ATOM 683 C CA . ALA A 1 83 ? 5.730 -8.353 -21.487 1.00 67.44 83 ALA A CA 1
ATOM 684 C C . ALA A 1 83 ? 4.678 -9.033 -22.361 1.00 67.44 83 ALA A C 1
ATOM 686 O O . ALA A 1 83 ? 4.007 -9.969 -21.914 1.00 67.44 83 ALA A O 1
ATOM 687 N N . THR A 1 84 ? 4.485 -8.507 -23.570 1.00 55.41 84 THR A N 1
ATOM 688 C CA . THR A 1 84 ? 3.595 -9.106 -24.548 1.00 55.41 84 THR A CA 1
ATOM 689 C C . THR A 1 84 ? 4.124 -10.517 -24.715 1.00 55.41 84 THR A C 1
ATOM 691 O O . THR A 1 84 ? 5.219 -10.715 -25.243 1.00 55.41 84 THR A O 1
ATOM 694 N N . ARG A 1 85 ? 3.399 -11.519 -24.209 1.00 52.72 85 ARG A N 1
ATOM 695 C CA . ARG A 1 85 ? 3.616 -12.887 -24.661 1.00 52.72 85 ARG A CA 1
ATOM 696 C C . ARG A 1 85 ? 3.242 -12.847 -26.136 1.00 52.72 85 ARG A C 1
ATOM 698 O O . ARG A 1 85 ? 2.080 -13.045 -26.476 1.00 52.72 85 ARG A O 1
ATOM 705 N N . ARG A 1 86 ? 4.206 -12.525 -27.006 1.00 50.91 86 ARG A N 1
ATOM 706 C CA . ARG A 1 86 ? 4.146 -12.926 -28.406 1.00 50.91 86 ARG A CA 1
ATOM 707 C C . ARG A 1 86 ? 3.980 -14.437 -28.336 1.00 50.91 86 ARG A C 1
ATOM 709 O O . ARG A 1 86 ? 4.922 -15.144 -27.993 1.00 50.91 86 ARG A O 1
ATOM 716 N N . ARG A 1 87 ? 2.743 -14.901 -28.524 1.00 49.66 87 ARG A N 1
ATOM 717 C CA . ARG A 1 87 ? 2.499 -16.265 -28.977 1.00 49.66 87 ARG A CA 1
ATOM 718 C C . ARG A 1 87 ? 3.212 -16.331 -30.319 1.00 49.66 87 ARG A C 1
ATOM 720 O O . ARG A 1 87 ? 2.768 -15.688 -31.266 1.00 49.66 87 ARG A O 1
ATOM 727 N N . VAL A 1 88 ? 4.388 -16.943 -30.304 1.00 48.28 88 VAL A N 1
ATOM 728 C CA . VAL A 1 88 ? 4.993 -17.503 -31.507 1.00 48.28 88 VAL A CA 1
ATOM 729 C C . VAL A 1 88 ? 4.249 -18.797 -31.787 1.00 48.28 88 VAL A C 1
ATOM 731 O O . VAL A 1 88 ? 3.952 -19.502 -30.791 1.00 48.28 88 VAL A O 1
#

Sequence (88 aa):
MRMKENQKQYCAGCRQDYYNHANPQGVKECWHFKDAKIVAVYGIGWWVPQDKASNFFKTKKPTCYSSPGSTAYYRELPEHLRATRRRV

Radius of gyration: 16.68 Å; chains: 1; bounding box: 36×29×50 Å